Protein AF-A0A366ZH17-F1 (afdb_monomer)

Foldseek 3Di:
DDPVLLVLLVQLLVLLVCVVVVNDDLVSNLVSLVVNLVVCVVVPDPLNVVSVVLNVLSVVVVVCVVVVDPDPPSPRPSPVSSVVSVVVSVVVVVVVVVD

Secondary structure (DSSP, 8-state):
--HHHHHHHHHHHHHHHHHHTTSS-HHHHHHHHHHHHHHHTTTT-THHHHHHHHHHHHHHHHHHHHTT---S-----HHHHHHHHHHHHHHHHHHHHT-

pLDDT: mean 79.13, std 11.79, range [50.75, 93.56]

Sequence (99 aa):
MSVGNEAVLEELLGALDDFVHGRLSVEDVQRHLQLSLNVLERDGSSLQDDIRAAEADLEEIRFTMLLDEQRSATVFRLDPLRIATADRLDANDGERRNS

Solvent-accessible surface area (backbone atoms only — not comparable to full-atom values): 5762 Å² total; per-residue (Å²): 132,59,77,71,54,52,57,40,44,54,53,41,45,50,43,54,52,35,34,77,70,67,74,42,52,73,71,55,44,50,51,45,48,54,58,40,45,70,59,42,67,78,69,77,50,75,61,52,60,46,48,52,52,45,48,52,45,50,50,51,51,52,51,35,63,74,66,74,48,89,62,79,76,75,80,70,65,56,64,64,45,48,50,55,43,50,54,54,53,52,55,50,56,54,54,65,77,74,108

Structure (mmCIF, N/CA/C/O backbone):
data_AF-A0A366ZH17-F1
#
_entry.id   AF-A0A366ZH17-F1
#
loop_
_atom_site.grou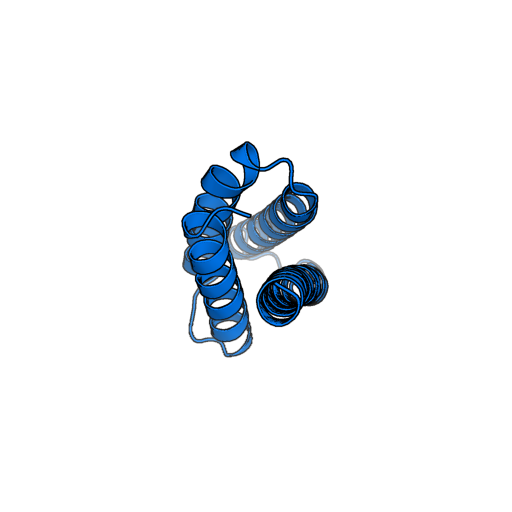p_PDB
_atom_site.id
_atom_site.type_symbol
_atom_site.label_atom_id
_atom_site.label_alt_id
_atom_site.label_comp_id
_atom_site.label_asym_id
_atom_site.label_entity_id
_atom_site.label_seq_id
_atom_site.pdbx_PDB_ins_code
_atom_site.Cartn_x
_atom_site.Cartn_y
_atom_site.Cartn_z
_atom_site.occupancy
_atom_site.B_iso_or_equiv
_atom_site.auth_seq_id
_atom_site.auth_comp_id
_atom_site.auth_asym_id
_atom_site.auth_atom_id
_atom_site.pdbx_PDB_model_num
ATOM 1 N N . MET A 1 1 ? 17.041 1.593 -14.670 1.00 57.94 1 MET A N 1
ATOM 2 C CA . MET A 1 1 ? 16.674 0.928 -13.397 1.00 57.94 1 MET A CA 1
ATOM 3 C C . MET A 1 1 ? 17.345 -0.448 -13.354 1.00 57.94 1 MET A C 1
ATOM 5 O O . MET A 1 1 ? 17.538 -1.031 -14.416 1.00 57.94 1 MET A O 1
ATOM 9 N N . SER A 1 2 ? 17.796 -0.946 -12.194 1.00 63.22 2 SER A N 1
ATOM 10 C CA . SER A 1 2 ? 18.407 -2.291 -12.124 1.00 63.22 2 SER A CA 1
ATOM 11 C C . SER A 1 2 ? 17.334 -3.380 -12.292 1.00 63.22 2 SER A C 1
ATOM 13 O O . SER A 1 2 ? 16.203 -3.173 -11.860 1.00 63.22 2 SER A O 1
ATOM 15 N N . VAL A 1 3 ? 17.674 -4.545 -12.863 1.00 61.56 3 VAL A N 1
ATOM 16 C CA . VAL A 1 3 ? 16.748 -5.700 -12.989 1.00 61.56 3 VAL A CA 1
ATOM 17 C C . VAL A 1 3 ? 16.156 -6.106 -11.629 1.00 61.56 3 VAL A C 1
ATOM 19 O O . VAL A 1 3 ? 15.021 -6.559 -11.556 1.00 61.56 3 VAL A O 1
ATOM 22 N N . GLY A 1 4 ? 16.897 -5.892 -10.535 1.00 66.75 4 GLY A N 1
ATOM 23 C CA . GLY A 1 4 ? 16.416 -6.171 -9.182 1.00 66.75 4 GLY A CA 1
ATOM 24 C C . GLY A 1 4 ? 15.345 -5.199 -8.681 1.00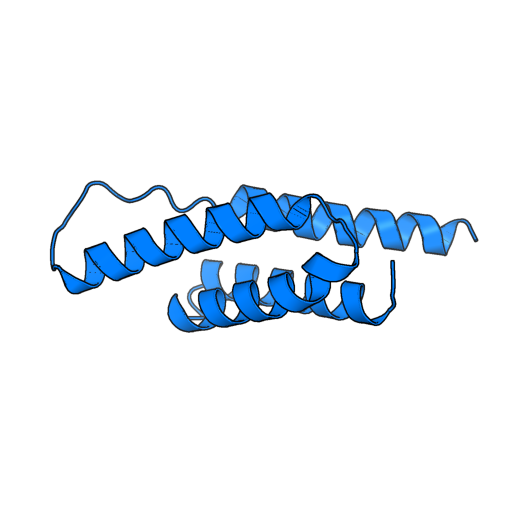 66.75 4 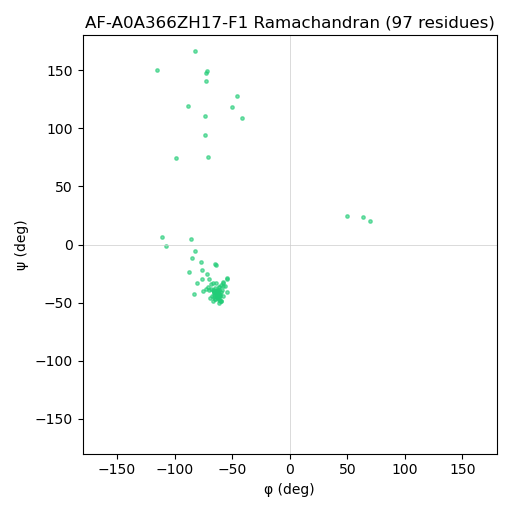GLY A C 1
ATOM 25 O O . GLY A 1 4 ? 14.547 -5.582 -7.837 1.00 66.75 4 GLY A O 1
ATOM 26 N N . ASN A 1 5 ? 15.290 -3.969 -9.197 1.00 78.25 5 ASN A N 1
ATOM 27 C CA . ASN A 1 5 ? 14.306 -2.977 -8.752 1.00 78.25 5 ASN A CA 1
ATOM 28 C C . ASN A 1 5 ? 12.949 -3.211 -9.425 1.00 78.25 5 ASN A C 1
ATOM 30 O O . ASN A 1 5 ? 11.920 -2.991 -8.806 1.00 78.25 5 ASN A O 1
ATOM 34 N N . GLU A 1 6 ? 12.943 -3.683 -10.671 1.00 82.12 6 GLU A N 1
ATOM 35 C CA . GLU A 1 6 ? 11.715 -3.982 -11.412 1.00 82.12 6 GLU A CA 1
ATOM 36 C C . GLU A 1 6 ? 10.948 -5.152 -10.792 1.00 82.12 6 GLU A C 1
ATOM 38 O O . GLU A 1 6 ? 9.771 -5.004 -10.487 1.00 82.12 6 GLU A O 1
ATOM 43 N N . ALA A 1 7 ? 11.632 -6.261 -10.492 1.00 86.06 7 ALA A N 1
ATOM 44 C CA . ALA A 1 7 ? 11.015 -7.404 -9.816 1.00 86.06 7 ALA A CA 1
ATOM 45 C C . ALA A 1 7 ? 10.403 -7.017 -8.456 1.00 86.06 7 ALA A C 1
ATOM 47 O O . ALA A 1 7 ? 9.349 -7.516 -8.076 1.00 86.06 7 ALA A O 1
ATOM 48 N N . VAL A 1 8 ? 11.042 -6.088 -7.739 1.00 87.62 8 VAL A N 1
ATOM 49 C CA . VAL A 1 8 ? 10.528 -5.559 -6.469 1.00 87.62 8 VAL A CA 1
ATOM 50 C C . VAL A 1 8 ? 9.287 -4.691 -6.677 1.00 87.62 8 VAL A C 1
ATOM 52 O O . VAL A 1 8 ? 8.352 -4.778 -5.888 1.00 87.62 8 VAL A O 1
ATOM 55 N N . LEU A 1 9 ? 9.242 -3.878 -7.735 1.00 87.75 9 LEU A N 1
ATOM 56 C CA . LEU A 1 9 ? 8.060 -3.078 -8.069 1.00 87.75 9 LEU A CA 1
ATOM 57 C C . LEU A 1 9 ? 6.885 -3.947 -8.536 1.00 87.75 9 LEU A C 1
ATOM 59 O O . LEU A 1 9 ? 5.748 -3.666 -8.165 1.00 87.75 9 LEU A O 1
ATOM 63 N N . GLU A 1 10 ? 7.143 -5.012 -9.300 1.00 90.81 10 GLU A N 1
ATOM 64 C CA . GLU A 1 10 ? 6.126 -6.001 -9.681 1.00 90.81 10 GLU A CA 1
ATOM 65 C C . GLU A 1 10 ? 5.559 -6.721 -8.451 1.00 90.81 10 GLU A C 1
ATOM 67 O O . GLU A 1 10 ? 4.341 -6.842 -8.310 1.00 90.81 10 GLU A O 1
ATOM 72 N N . GLU A 1 11 ? 6.429 -7.156 -7.534 1.00 92.12 11 GLU A N 1
ATOM 73 C CA . GLU A 1 11 ? 6.019 -7.791 -6.280 1.00 92.12 11 GLU A CA 1
ATOM 74 C C . GLU A 1 11 ? 5.195 -6.831 -5.411 1.00 92.12 11 GLU A C 1
ATOM 76 O O . GLU A 1 11 ? 4.147 -7.213 -4.887 1.00 92.12 11 GLU A O 1
ATOM 81 N N . LEU A 1 12 ? 5.625 -5.569 -5.304 1.00 91.50 12 LEU A N 1
ATOM 82 C CA . LEU A 1 12 ? 4.898 -4.533 -4.579 1.00 91.50 12 LEU A CA 1
ATOM 83 C C . LEU A 1 12 ? 3.510 -4.301 -5.180 1.00 91.50 12 LEU A C 1
ATOM 85 O O . LEU A 1 12 ? 2.521 -4.306 -4.448 1.00 91.50 12 LEU A O 1
ATOM 89 N N . LEU A 1 13 ? 3.417 -4.139 -6.502 1.00 92.19 13 LEU A N 1
ATOM 90 C CA . LEU A 1 13 ? 2.143 -3.936 -7.189 1.00 92.19 13 LEU A CA 1
ATOM 91 C C . LEU A 1 13 ? 1.197 -5.128 -6.983 1.00 92.19 13 LEU A C 1
ATOM 93 O O . LEU A 1 13 ? 0.016 -4.931 -6.691 1.00 92.19 13 LEU A O 1
ATOM 97 N N . GLY A 1 14 ? 1.723 -6.354 -7.064 1.00 93.56 14 GLY A N 1
ATOM 98 C CA . GLY A 1 14 ? 0.968 -7.575 -6.789 1.00 93.56 14 GLY A CA 1
ATOM 99 C C . GLY A 1 14 ? 0.439 -7.633 -5.354 1.00 93.56 14 GLY A C 1
ATOM 100 O O . GLY A 1 14 ? -0.737 -7.929 -5.145 1.00 93.56 14 GLY A O 1
ATOM 101 N N . ALA A 1 15 ? 1.264 -7.279 -4.365 1.00 92.62 15 ALA A N 1
ATOM 102 C CA . ALA A 1 15 ? 0.847 -7.234 -2.965 1.00 92.62 15 ALA A CA 1
ATOM 103 C C . ALA A 1 15 ? -0.253 -6.186 -2.714 1.00 92.62 15 ALA A C 1
ATOM 105 O O . ALA A 1 15 ? -1.208 -6.445 -1.976 1.00 92.62 15 ALA A O 1
ATOM 106 N N . LEU A 1 16 ? -0.155 -5.016 -3.355 1.00 90.75 16 LEU A N 1
ATOM 107 C CA . LEU A 1 16 ? -1.187 -3.979 -3.289 1.00 90.75 16 LEU A CA 1
ATOM 108 C C . LEU A 1 16 ? -2.513 -4.465 -3.886 1.00 90.75 16 LEU A C 1
ATOM 110 O O . LEU A 1 16 ? -3.567 -4.287 -3.272 1.00 90.75 16 LEU A O 1
ATOM 114 N N . ASP A 1 17 ? -2.467 -5.124 -5.044 1.00 91.31 17 ASP A N 1
ATOM 115 C CA . ASP A 1 17 ? -3.650 -5.722 -5.664 1.00 91.31 17 ASP A CA 1
ATOM 116 C C . ASP A 1 17 ? -4.265 -6.804 -4.777 1.00 91.31 17 ASP A C 1
ATOM 118 O O . ASP A 1 17 ? -5.476 -6.807 -4.546 1.00 91.31 17 ASP A O 1
ATOM 122 N N . ASP A 1 18 ? -3.461 -7.722 -4.250 1.00 91.25 18 ASP A N 1
ATOM 123 C CA . ASP A 1 18 ? -3.951 -8.794 -3.390 1.00 91.25 18 ASP A CA 1
ATOM 124 C C . ASP A 1 18 ? -4.603 -8.257 -2.113 1.00 91.25 18 ASP A C 1
ATOM 126 O O . ASP A 1 18 ? -5.639 -8.777 -1.689 1.00 91.25 18 ASP A O 1
ATOM 130 N N . PHE A 1 19 ? -4.078 -7.178 -1.540 1.00 88.50 19 PHE A N 1
ATOM 131 C CA . PHE A 1 19 ? -4.702 -6.515 -0.402 1.00 88.50 19 PHE A CA 1
ATOM 132 C C . PHE A 1 19 ? -6.053 -5.882 -0.737 1.00 88.50 19 PHE A C 1
ATOM 134 O O . PHE A 1 19 ? -7.017 -6.089 -0.000 1.00 88.50 19 PHE A O 1
ATOM 141 N N . VAL A 1 20 ? -6.163 -5.171 -1.865 1.00 86.31 20 VAL A N 1
ATOM 142 C CA . VAL A 1 20 ? -7.439 -4.580 -2.320 1.00 86.31 20 VAL A CA 1
ATOM 143 C C . VAL A 1 20 ? -8.517 -5.655 -2.503 1.00 86.31 20 VAL A C 1
ATOM 145 O O . VAL A 1 20 ? -9.693 -5.417 -2.232 1.00 86.31 20 VAL A O 1
ATOM 148 N N . HIS A 1 21 ? -8.123 -6.866 -2.900 1.00 88.25 21 HIS A N 1
ATOM 149 C CA . HIS A 1 21 ? -9.026 -8.011 -3.025 1.00 88.25 21 HIS A CA 1
ATOM 150 C C . HIS A 1 21 ? -9.228 -8.803 -1.719 1.00 88.25 21 HIS A C 1
ATOM 152 O O . HIS A 1 21 ? -9.882 -9.848 -1.742 1.00 88.25 21 HIS A O 1
ATOM 158 N N . GLY A 1 22 ? -8.667 -8.353 -0.593 1.00 85.62 22 GLY A N 1
ATOM 159 C CA . GLY A 1 22 ? -8.770 -9.018 0.708 1.00 85.62 22 GLY A CA 1
ATOM 160 C C . GLY A 1 22 ? -8.005 -10.342 0.811 1.00 85.62 22 GLY A C 1
ATOM 161 O O . GLY A 1 22 ? -8.335 -11.169 1.659 1.00 85.62 22 GLY A O 1
ATOM 162 N N . ARG A 1 23 ? -7.017 -10.576 -0.065 1.00 92.31 23 ARG A N 1
ATOM 163 C CA . ARG A 1 23 ? -6.167 -11.782 -0.073 1.00 92.31 23 ARG A CA 1
ATOM 164 C C . ARG A 1 23 ? -4.934 -11.656 0.822 1.00 92.31 23 ARG A C 1
ATOM 166 O O . ARG A 1 23 ? -4.418 -12.680 1.258 1.00 92.31 23 ARG A O 1
ATOM 173 N N . LEU A 1 24 ? -4.491 -10.432 1.109 1.00 90.62 24 LEU A N 1
ATOM 174 C CA . LEU A 1 24 ? -3.411 -10.144 2.054 1.00 90.62 24 LEU A CA 1
ATOM 175 C C . LEU A 1 24 ? -3.919 -9.356 3.257 1.00 90.62 24 LEU A C 1
ATOM 177 O O . LEU A 1 24 ? -4.866 -8.575 3.157 1.00 90.62 24 LEU A O 1
ATOM 181 N N . SER A 1 25 ? -3.265 -9.562 4.398 1.00 88.31 25 SER A N 1
ATOM 182 C CA . SER A 1 25 ? -3.508 -8.775 5.603 1.00 88.31 25 SER A CA 1
ATOM 183 C C . SER A 1 25 ? -2.744 -7.446 5.571 1.00 88.31 25 SER A C 1
ATOM 185 O O . SER A 1 25 ? -1.807 -7.266 4.792 1.00 88.31 25 SER A O 1
ATOM 187 N N . VAL A 1 26 ? -3.104 -6.526 6.471 1.00 85.19 26 VAL A N 1
ATOM 188 C CA . VAL A 1 26 ? -2.352 -5.279 6.706 1.00 85.19 26 VAL A CA 1
ATOM 189 C C . VAL A 1 26 ? -0.878 -5.567 7.014 1.00 85.19 26 VAL A C 1
ATOM 191 O O . VAL A 1 26 ? 0.003 -4.891 6.490 1.00 85.19 26 VAL A O 1
ATOM 194 N N . GLU A 1 27 ? -0.596 -6.599 7.815 1.00 88.31 27 GLU A N 1
ATOM 195 C CA . GLU A 1 27 ? 0.776 -6.961 8.194 1.00 88.31 27 GLU A CA 1
ATOM 196 C C . GLU A 1 27 ? 1.585 -7.496 7.009 1.00 88.31 27 GLU A C 1
ATOM 198 O O . GLU A 1 27 ? 2.789 -7.245 6.918 1.00 88.31 27 GLU A O 1
ATOM 203 N N . ASP A 1 28 ? 0.937 -8.203 6.082 1.00 90.75 28 ASP A N 1
ATOM 204 C CA . ASP A 1 28 ? 1.601 -8.688 4.875 1.00 90.75 28 ASP A CA 1
ATOM 205 C C . ASP A 1 28 ? 1.957 -7.532 3.941 1.00 90.75 28 ASP A C 1
ATOM 207 O O . ASP A 1 28 ? 3.103 -7.440 3.504 1.00 90.75 28 ASP A O 1
ATOM 211 N N . VAL A 1 29 ? 1.032 -6.595 3.702 1.00 90.25 29 VAL A N 1
ATOM 212 C CA . VAL A 1 29 ? 1.326 -5.404 2.886 1.00 90.25 29 VAL A CA 1
ATOM 213 C C . VAL A 1 29 ? 2.429 -4.568 3.511 1.00 90.25 29 VAL A C 1
ATOM 215 O O . VAL A 1 29 ? 3.353 -4.164 2.809 1.00 90.25 29 VAL A O 1
ATOM 218 N N . GLN A 1 30 ? 2.385 -4.351 4.827 1.00 89.44 30 GLN A N 1
ATOM 219 C CA . GLN A 1 30 ? 3.417 -3.590 5.524 1.00 89.44 30 GLN A CA 1
ATOM 220 C C . GLN A 1 30 ? 4.804 -4.228 5.343 1.00 89.44 30 GLN A C 1
ATOM 222 O O . GLN A 1 30 ? 5.783 -3.527 5.091 1.00 89.44 30 GLN A O 1
ATOM 227 N N . ARG A 1 31 ? 4.892 -5.565 5.363 1.00 91.31 31 ARG A N 1
ATOM 228 C CA . ARG A 1 31 ? 6.136 -6.291 5.064 1.00 91.31 31 ARG A CA 1
ATOM 229 C C . ARG A 1 31 ? 6.623 -6.032 3.633 1.00 91.31 31 ARG A C 1
ATOM 231 O O . ARG A 1 31 ? 7.812 -5.780 3.443 1.00 91.31 31 ARG A O 1
ATOM 238 N N . HIS A 1 32 ? 5.733 -6.073 2.641 1.00 91.94 32 HIS A N 1
ATOM 239 C CA . HIS A 1 32 ? 6.094 -5.805 1.243 1.00 91.94 32 HIS A CA 1
ATOM 240 C C . HIS A 1 32 ? 6.546 -4.352 1.020 1.00 91.94 32 HIS A C 1
ATOM 242 O O . HIS A 1 32 ? 7.531 -4.129 0.311 1.00 91.94 32 HIS A O 1
ATOM 248 N N . LEU A 1 33 ? 5.904 -3.373 1.670 1.00 89.94 33 LEU A N 1
ATOM 249 C CA . LEU A 1 33 ? 6.329 -1.967 1.632 1.00 89.94 33 LEU A CA 1
ATOM 250 C C . LEU A 1 33 ? 7.756 -1.807 2.176 1.00 89.94 33 LEU A C 1
ATOM 252 O O . LEU A 1 33 ? 8.609 -1.236 1.500 1.00 89.94 33 LEU A O 1
ATOM 256 N N . GLN A 1 34 ? 8.053 -2.391 3.341 1.00 89.69 34 GLN A N 1
ATOM 257 C CA . GLN A 1 34 ? 9.375 -2.304 3.978 1.00 89.69 34 GLN A CA 1
ATOM 258 C C . GLN A 1 34 ? 10.484 -2.955 3.153 1.00 89.69 34 GLN A C 1
ATOM 260 O O . GLN A 1 34 ? 11.589 -2.416 3.035 1.00 89.69 34 GLN A O 1
ATOM 265 N N . LEU A 1 35 ? 10.210 -4.123 2.568 1.00 88.62 35 LEU A N 1
ATOM 266 C CA . LEU A 1 35 ? 11.156 -4.795 1.678 1.00 88.62 35 LEU A CA 1
ATOM 267 C C . LEU A 1 35 ? 11.442 -3.942 0.438 1.00 88.62 35 LEU A C 1
ATOM 269 O O . LEU A 1 35 ? 12.605 -3.773 0.067 1.00 88.62 35 LEU A O 1
ATOM 273 N N . SER A 1 36 ? 10.402 -3.343 -0.140 1.00 87.31 36 SER A N 1
ATOM 274 C CA . SER A 1 36 ? 10.523 -2.480 -1.316 1.00 87.31 36 SER A CA 1
ATOM 275 C C . SER A 1 36 ? 11.318 -1.212 -1.016 1.00 87.31 36 SER A C 1
ATOM 277 O O . SER A 1 36 ? 12.199 -0.829 -1.786 1.00 87.31 36 SER A O 1
ATOM 279 N N . LEU A 1 37 ? 11.077 -0.592 0.139 1.00 85.50 37 LEU A N 1
ATOM 280 C CA . LEU A 1 37 ? 11.739 0.640 0.564 1.00 85.50 37 LEU A CA 1
ATOM 281 C C . LEU A 1 37 ? 13.256 0.444 0.724 1.00 85.50 37 LEU A C 1
ATOM 283 O O . LEU A 1 37 ? 14.032 1.234 0.191 1.00 85.50 37 LEU A O 1
ATOM 287 N N . ASN A 1 38 ? 13.686 -0.670 1.328 1.00 81.00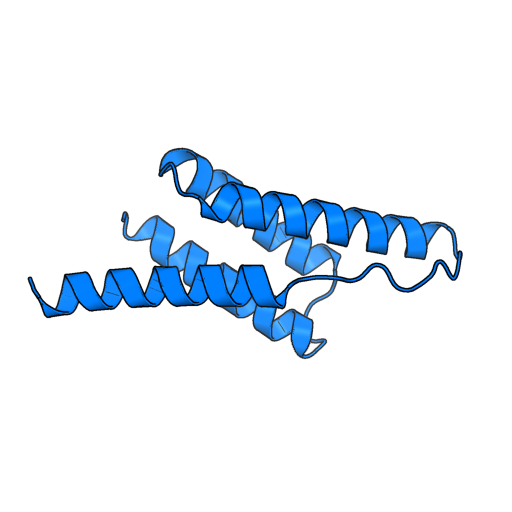 38 ASN A N 1
ATOM 288 C CA . ASN A 1 38 ? 15.108 -1.026 1.460 1.00 81.00 38 ASN A CA 1
ATOM 289 C C . ASN A 1 38 ? 15.841 -1.142 0.111 1.00 81.00 38 ASN A C 1
ATOM 291 O O . ASN A 1 38 ? 17.043 -0.872 0.016 1.00 81.00 38 ASN A O 1
ATOM 295 N N . VAL A 1 39 ? 15.138 -1.581 -0.934 1.00 80.12 39 VAL A N 1
ATOM 296 C CA . VAL A 1 39 ? 15.710 -1.726 -2.278 1.00 80.12 39 VAL A CA 1
ATOM 297 C C . VAL A 1 39 ? 15.697 -0.386 -3.015 1.00 80.12 39 VAL A C 1
ATOM 299 O O . VAL A 1 39 ? 16.700 -0.005 -3.622 1.00 80.12 39 VAL A O 1
ATOM 302 N N . LEU A 1 40 ? 14.597 0.362 -2.916 1.00 77.50 40 LEU A N 1
ATOM 303 C CA . LEU A 1 40 ? 14.387 1.625 -3.626 1.00 77.50 40 LEU A CA 1
ATOM 304 C C . LEU A 1 40 ? 15.159 2.808 -3.023 1.00 77.50 40 LEU A C 1
ATOM 306 O O . LEU A 1 40 ? 15.455 3.762 -3.749 1.00 77.50 40 LEU A O 1
ATOM 310 N N . GLU A 1 41 ? 15.551 2.745 -1.744 1.00 70.00 41 GLU A N 1
ATOM 311 C CA . GLU A 1 41 ? 16.450 3.722 -1.099 1.00 70.00 41 GLU A CA 1
ATOM 312 C C . GLU A 1 41 ? 17.769 3.904 -1.859 1.00 70.00 41 GLU A C 1
ATOM 314 O O . GLU A 1 41 ? 18.344 4.992 -1.878 1.00 70.00 41 GLU A O 1
ATOM 319 N N . ARG A 1 42 ? 18.218 2.863 -2.563 1.00 68.12 42 ARG A N 1
ATOM 320 C CA . ARG A 1 42 ? 19.483 2.863 -3.305 1.00 68.12 42 ARG A CA 1
ATOM 321 C C . ARG A 1 42 ? 19.392 3.453 -4.714 1.00 68.12 42 ARG A C 1
ATOM 323 O O . ARG A 1 42 ? 20.435 3.699 -5.311 1.00 68.12 42 ARG A O 1
ATOM 330 N N . ASP A 1 43 ? 18.186 3.681 -5.234 1.00 66.69 43 ASP A N 1
ATOM 331 C CA . ASP A 1 43 ? 17.947 4.130 -6.620 1.00 66.69 43 ASP A CA 1
ATOM 332 C C . ASP A 1 43 ? 17.495 5.601 -6.708 1.00 66.69 43 ASP A C 1
ATOM 334 O O . ASP A 1 43 ? 17.253 6.116 -7.796 1.00 66.69 43 ASP A O 1
ATOM 338 N N . GLY A 1 44 ? 17.352 6.290 -5.566 1.00 65.25 44 GLY A N 1
ATOM 339 C CA . GLY A 1 44 ? 16.929 7.697 -5.517 1.00 65.25 44 GLY A CA 1
ATOM 340 C C . GLY A 1 44 ? 15.511 7.947 -6.048 1.00 65.25 44 GLY A C 1
ATOM 341 O O . GLY A 1 44 ? 15.212 9.050 -6.501 1.00 65.25 44 GLY A O 1
ATOM 342 N N . SER A 1 45 ? 14.649 6.924 -6.046 1.00 67.50 45 SER A N 1
ATOM 343 C CA . SER A 1 45 ? 13.302 7.017 -6.616 1.00 67.50 45 SER A CA 1
ATOM 344 C C . SER A 1 45 ? 12.367 7.858 -5.739 1.00 67.50 45 SER A C 1
ATOM 346 O O . SER A 1 45 ? 12.355 7.685 -4.519 1.00 67.50 45 SER A O 1
ATOM 348 N N . SER A 1 46 ? 11.509 8.674 -6.359 1.00 75.06 46 SER A N 1
ATOM 349 C CA . SER A 1 46 ? 10.448 9.426 -5.668 1.00 75.06 46 SER A CA 1
ATOM 350 C C . SER A 1 46 ? 9.377 8.534 -5.032 1.00 75.06 46 SER A C 1
ATOM 352 O O . SER A 1 46 ? 8.666 8.984 -4.144 1.00 75.06 46 SER A O 1
ATOM 354 N N . LEU A 1 47 ? 9.305 7.257 -5.428 1.00 82.50 47 LEU A N 1
ATOM 355 C CA . LEU A 1 47 ? 8.351 6.282 -4.891 1.00 82.50 47 LEU A CA 1
ATOM 356 C C . LEU A 1 47 ? 8.571 6.004 -3.395 1.00 82.50 47 LEU A C 1
ATOM 358 O O . LEU A 1 47 ? 7.683 5.502 -2.719 1.00 82.50 47 LEU A O 1
ATOM 362 N N . GLN A 1 48 ? 9.745 6.342 -2.852 1.00 84.31 48 GLN A N 1
ATOM 363 C CA . GLN A 1 48 ? 10.019 6.195 -1.423 1.00 84.31 48 GLN A CA 1
ATOM 364 C C . GLN A 1 48 ? 9.048 7.007 -0.565 1.00 84.31 48 GLN A C 1
ATOM 366 O O . GLN A 1 48 ? 8.608 6.519 0.472 1.00 84.31 48 GLN A O 1
ATOM 371 N N . ASP A 1 49 ? 8.717 8.228 -0.984 1.00 84.12 49 ASP A N 1
ATOM 372 C CA . ASP A 1 49 ? 7.837 9.098 -0.206 1.00 84.12 49 ASP A CA 1
ATOM 373 C C . ASP A 1 49 ? 6.397 8.575 -0.231 1.00 84.12 49 ASP A C 1
ATOM 375 O O . ASP A 1 49 ? 5.728 8.573 0.803 1.00 84.12 49 ASP A O 1
ATOM 379 N N . ASP A 1 50 ? 5.964 8.022 -1.367 1.00 86.31 50 ASP A N 1
ATOM 380 C CA . ASP A 1 50 ? 4.663 7.364 -1.500 1.00 86.31 50 ASP A CA 1
ATOM 381 C C . ASP A 1 50 ? 4.581 6.086 -0.648 1.00 86.31 50 ASP A C 1
ATOM 383 O O . ASP A 1 50 ? 3.573 5.847 0.020 1.00 86.31 50 ASP A O 1
ATOM 387 N N . ILE A 1 51 ? 5.653 5.281 -0.606 1.00 88.00 51 ILE A N 1
ATOM 388 C CA . ILE A 1 51 ? 5.718 4.079 0.244 1.00 88.00 51 ILE A CA 1
ATOM 389 C C . ILE A 1 51 ? 5.698 4.469 1.728 1.00 88.00 51 ILE A C 1
ATOM 391 O O . ILE A 1 51 ? 4.957 3.863 2.498 1.00 88.00 51 ILE A O 1
ATOM 395 N N . ARG A 1 52 ? 6.446 5.506 2.136 1.00 87.38 52 ARG A N 1
ATOM 396 C CA . ARG A 1 52 ? 6.441 6.005 3.526 1.00 87.38 52 ARG A CA 1
ATOM 397 C C . ARG A 1 52 ? 5.070 6.537 3.940 1.00 87.38 52 ARG A C 1
ATOM 399 O O . ARG A 1 52 ? 4.648 6.304 5.070 1.00 87.38 52 ARG A O 1
ATOM 406 N N . ALA A 1 53 ? 4.372 7.233 3.042 1.00 86.62 53 ALA A N 1
ATOM 407 C CA . ALA A 1 53 ? 3.009 7.691 3.294 1.00 86.62 53 ALA A CA 1
ATOM 408 C C . ALA A 1 53 ? 2.045 6.507 3.483 1.00 86.62 53 ALA A C 1
ATOM 410 O O . ALA A 1 53 ? 1.281 6.488 4.445 1.00 86.62 53 ALA A O 1
ATOM 411 N N . ALA A 1 54 ? 2.136 5.484 2.628 1.00 86.44 54 ALA A N 1
ATOM 412 C CA . ALA A 1 54 ? 1.323 4.278 2.761 1.00 86.44 54 ALA A CA 1
ATOM 413 C C . ALA A 1 54 ? 1.635 3.485 4.043 1.00 86.44 54 ALA A C 1
ATOM 415 O O . ALA A 1 54 ? 0.718 2.956 4.671 1.00 86.44 54 ALA A O 1
ATOM 416 N N . GLU A 1 55 ? 2.903 3.416 4.468 1.00 88.06 55 GLU A N 1
ATOM 417 C CA . GLU A 1 55 ? 3.272 2.806 5.752 1.00 88.06 55 GLU A CA 1
ATOM 418 C C . GLU A 1 55 ? 2.658 3.548 6.942 1.00 88.06 55 GLU A C 1
ATOM 420 O O . GLU A 1 55 ? 2.145 2.900 7.854 1.00 88.06 55 GLU A O 1
ATOM 425 N N . ALA A 1 56 ? 2.672 4.883 6.923 1.00 86.75 56 ALA A N 1
ATOM 426 C CA . ALA A 1 56 ? 2.070 5.689 7.982 1.00 86.75 56 ALA A CA 1
ATOM 427 C C . ALA A 1 56 ? 0.554 5.451 8.082 1.00 86.75 56 ALA A C 1
ATOM 429 O O . ALA A 1 56 ? 0.034 5.258 9.183 1.00 86.75 56 ALA A O 1
ATOM 430 N N . ASP A 1 57 ? -0.145 5.384 6.943 1.00 84.94 57 ASP A N 1
ATOM 431 C CA . ASP A 1 57 ? -1.576 5.079 6.937 1.00 84.94 57 ASP A CA 1
ATOM 432 C C . ASP A 1 57 ? -1.855 3.653 7.467 1.00 84.94 57 ASP A C 1
ATOM 434 O O . ASP A 1 57 ? -2.796 3.449 8.238 1.00 84.94 57 ASP A O 1
ATOM 438 N N . LEU A 1 58 ? -1.037 2.654 7.095 1.00 84.50 58 LEU A N 1
ATOM 439 C CA . LEU A 1 58 ? -1.164 1.281 7.614 1.00 84.50 58 LEU A CA 1
ATOM 440 C C . LEU A 1 58 ? -0.930 1.205 9.122 1.00 84.50 58 LEU A C 1
ATOM 442 O O . LEU A 1 58 ? -1.631 0.467 9.820 1.00 84.50 58 LEU A O 1
ATOM 446 N N . GLU A 1 59 ? 0.048 1.950 9.630 1.00 84.50 59 GLU A N 1
ATOM 447 C CA . GLU A 1 59 ? 0.325 2.019 11.059 1.00 84.50 59 GLU A CA 1
ATOM 448 C C . GLU A 1 59 ? -0.852 2.640 11.816 1.00 84.50 59 GLU A C 1
ATOM 450 O O . GLU A 1 59 ? -1.257 2.105 12.850 1.00 84.50 59 GLU A O 1
ATOM 455 N N . GLU A 1 60 ? -1.474 3.690 11.276 1.00 82.56 60 GLU A N 1
ATOM 456 C CA . GLU A 1 60 ? -2.673 4.296 11.861 1.00 82.56 60 GLU A CA 1
ATOM 457 C C . GLU A 1 60 ? -3.862 3.320 11.880 1.00 82.56 60 GLU A C 1
ATOM 459 O O . GLU A 1 60 ? -4.536 3.186 12.908 1.00 82.56 60 GLU A O 1
ATOM 464 N N . ILE A 1 61 ? -4.087 2.571 10.794 1.00 78.81 61 ILE A N 1
ATOM 465 C CA . ILE A 1 61 ? -5.119 1.521 10.736 1.00 78.81 61 ILE A CA 1
ATOM 466 C C . ILE A 1 61 ? -4.852 0.462 11.805 1.00 78.81 61 ILE A C 1
ATOM 468 O O . ILE A 1 61 ? -5.748 0.119 12.580 1.00 78.81 61 ILE A O 1
ATOM 472 N N . ARG A 1 62 ? -3.611 -0.028 11.892 1.00 78.00 62 ARG A N 1
ATOM 473 C CA . ARG A 1 62 ? -3.213 -1.045 12.871 1.00 78.00 62 ARG A CA 1
ATOM 474 C C . ARG A 1 62 ? -3.387 -0.544 14.303 1.00 78.00 62 ARG A C 1
ATOM 476 O O . ARG A 1 62 ? -3.899 -1.276 15.147 1.00 78.00 62 ARG A O 1
ATOM 483 N N . PHE A 1 63 ? -3.001 0.698 14.577 1.00 79.50 63 PHE A N 1
ATOM 484 C CA . PHE A 1 63 ? -3.151 1.316 15.891 1.00 79.50 63 PHE A CA 1
ATOM 485 C C . PHE A 1 63 ? -4.627 1.456 16.278 1.00 79.50 63 PHE A C 1
ATOM 487 O O . PHE A 1 63 ? -5.013 1.123 17.397 1.00 79.50 63 PHE A O 1
ATOM 494 N N . THR A 1 64 ? -5.469 1.864 15.330 1.00 75.75 64 THR A N 1
ATOM 495 C CA . THR A 1 64 ? -6.916 2.006 15.529 1.00 75.75 64 THR A CA 1
ATOM 496 C C . THR A 1 64 ? -7.586 0.653 15.785 1.00 75.75 64 THR A C 1
ATOM 498 O O . THR A 1 64 ? -8.401 0.536 16.698 1.00 75.75 64 THR A O 1
ATOM 501 N N . MET A 1 65 ? -7.184 -0.398 15.057 1.00 75.06 65 MET A N 1
ATOM 502 C CA . MET A 1 65 ? -7.645 -1.772 15.302 1.00 75.06 65 MET A CA 1
ATOM 503 C C . MET A 1 65 ? -7.265 -2.276 16.701 1.00 75.06 65 MET A C 1
ATOM 505 O O . MET A 1 65 ? -8.063 -2.952 17.343 1.00 75.06 65 MET A O 1
ATOM 509 N N . LEU A 1 66 ? -6.060 -1.953 17.183 1.00 75.50 66 LEU A N 1
ATOM 510 C CA . LEU A 1 66 ? -5.589 -2.370 18.509 1.00 75.50 66 LEU A CA 1
ATOM 511 C C . LEU A 1 66 ? -6.314 -1.662 19.660 1.00 75.50 66 LEU A C 1
ATOM 513 O O . LEU A 1 66 ? -6.439 -2.238 20.739 1.00 75.50 66 LEU A O 1
ATOM 517 N N . LEU A 1 67 ? -6.771 -0.427 19.447 1.00 75.56 67 LEU A N 1
ATOM 518 C CA . LEU A 1 67 ? -7.482 0.355 20.459 1.00 75.56 67 LEU A CA 1
ATOM 519 C C . LEU A 1 67 ? -8.979 0.024 20.563 1.00 75.56 67 LEU A C 1
ATOM 521 O O . LEU A 1 67 ? -9.638 0.562 21.450 1.00 75.56 67 LEU A O 1
ATOM 525 N N . ASP A 1 68 ? -9.513 -0.829 19.679 1.00 66.75 68 ASP A N 1
ATOM 526 C CA . ASP A 1 68 ? -10.959 -1.083 19.520 1.00 66.75 68 ASP A CA 1
ATOM 527 C C . ASP A 1 68 ? -11.775 0.226 19.387 1.00 66.75 68 ASP A C 1
ATOM 529 O O . ASP A 1 68 ? -12.962 0.312 19.707 1.00 66.75 68 ASP A O 1
ATOM 533 N N . GLU A 1 69 ? -11.117 1.294 18.923 1.00 64.75 69 GLU A N 1
ATOM 534 C CA . GLU A 1 69 ? -11.727 2.594 18.687 1.00 64.75 69 GLU A CA 1
ATOM 535 C C . GLU A 1 69 ? -12.278 2.615 17.258 1.00 64.75 69 GLU A C 1
ATOM 537 O O . GLU A 1 69 ? -11.527 2.541 16.289 1.00 64.75 69 GLU A O 1
ATOM 542 N N . GLN A 1 70 ? -13.590 2.809 17.089 1.00 53.31 70 GLN A N 1
ATOM 543 C CA . GLN A 1 70 ? -14.138 3.274 15.810 1.00 53.31 70 GLN A CA 1
ATOM 544 C C . GLN A 1 70 ? -13.758 4.748 15.609 1.00 53.31 70 GLN A C 1
ATOM 546 O O . GLN A 1 70 ? -14.58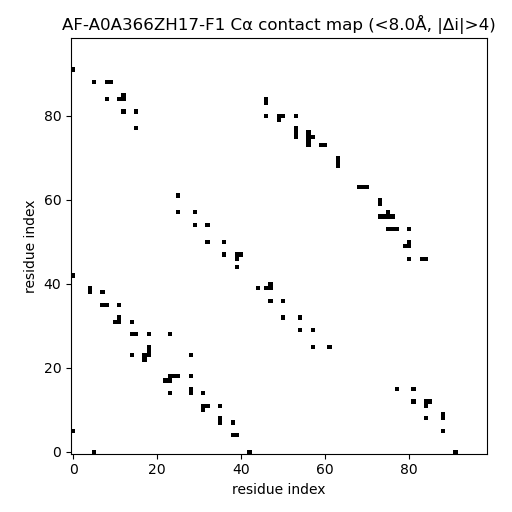1 5.651 15.776 1.00 53.31 70 GLN A O 1
ATOM 551 N N . ARG A 1 71 ? -12.497 5.029 15.269 1.00 53.75 71 ARG A N 1
ATOM 552 C CA . ARG A 1 71 ? -12.161 6.333 14.690 1.00 53.75 71 ARG A CA 1
ATOM 553 C C . ARG A 1 71 ? -12.679 6.399 13.261 1.00 53.75 71 ARG A C 1
ATOM 555 O O . ARG A 1 71 ? -12.773 5.389 12.566 1.00 53.75 71 ARG A O 1
ATOM 562 N N . SER A 1 72 ? -13.064 7.611 12.856 1.00 51.56 72 SER A N 1
ATOM 563 C CA . SER A 1 72 ? -13.470 7.922 11.484 1.00 51.56 72 SER A CA 1
ATOM 564 C C . SER A 1 72 ? -12.468 7.295 10.524 1.00 51.56 72 SER A C 1
ATOM 566 O O . SER A 1 72 ? -11.276 7.501 10.724 1.00 51.56 72 SER A O 1
ATOM 568 N N . ALA A 1 73 ? -12.957 6.525 9.546 1.00 55.31 73 ALA A N 1
ATOM 569 C CA . ALA A 1 73 ? -12.138 5.701 8.664 1.00 55.31 73 ALA A CA 1
ATOM 570 C C . ALA A 1 73 ? -10.871 6.448 8.234 1.00 55.31 73 ALA A C 1
ATOM 572 O O . ALA A 1 73 ? -10.961 7.414 7.469 1.00 55.31 73 ALA A O 1
ATOM 573 N N . THR A 1 74 ? -9.714 6.029 8.756 1.00 57.41 74 THR A N 1
ATOM 574 C CA . THR A 1 74 ? -8.419 6.451 8.229 1.00 57.41 74 THR A CA 1
ATOM 575 C C . THR A 1 7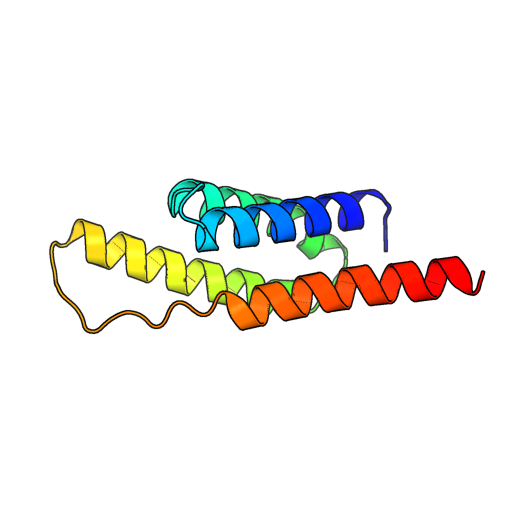4 ? -8.487 6.211 6.728 1.00 57.41 74 THR A C 1
ATOM 577 O O . THR A 1 74 ? -8.780 5.099 6.278 1.00 57.41 74 THR A O 1
ATOM 580 N N . VAL A 1 75 ? -8.358 7.284 5.948 1.00 60.38 75 VAL A N 1
ATOM 581 C CA . VAL A 1 75 ? -8.477 7.198 4.495 1.00 60.38 75 VAL A CA 1
ATOM 582 C C . VAL A 1 75 ? -7.211 6.525 4.009 1.00 60.38 75 VAL A C 1
ATOM 584 O O . VAL A 1 75 ? -6.205 7.193 3.812 1.00 60.38 75 VAL A O 1
ATOM 587 N N . PHE A 1 76 ? -7.270 5.209 3.841 1.00 67.19 76 PHE A N 1
ATOM 588 C CA . PHE A 1 76 ? -6.135 4.456 3.348 1.00 67.19 76 PHE A CA 1
ATOM 589 C C . PHE A 1 76 ? -5.951 4.723 1.860 1.00 67.19 76 PHE A C 1
ATOM 591 O O . PHE A 1 76 ? -6.787 4.324 1.044 1.00 67.19 76 PHE A O 1
ATOM 598 N N . ARG A 1 77 ? -4.884 5.433 1.490 1.00 70.50 77 ARG A N 1
ATOM 599 C CA . ARG A 1 77 ? -4.650 5.821 0.096 1.00 70.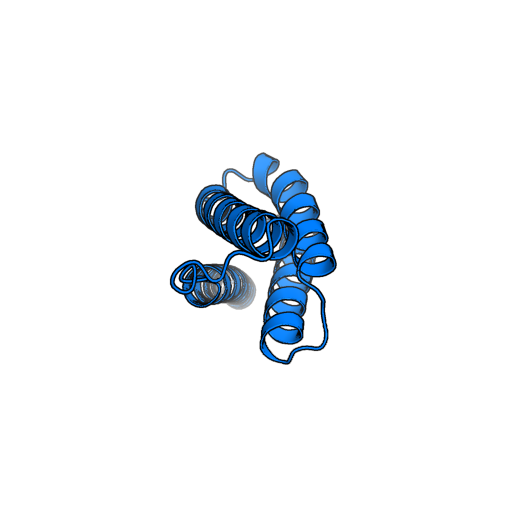50 77 ARG A CA 1
ATOM 600 C C . ARG A 1 77 ? -3.659 4.870 -0.561 1.00 70.50 77 ARG A C 1
ATOM 602 O O . ARG A 1 77 ? -2.521 5.239 -0.826 1.00 70.50 77 ARG A O 1
ATOM 609 N N . LEU A 1 78 ? -4.113 3.659 -0.881 1.00 77.88 78 LEU A N 1
ATOM 610 C CA . LEU A 1 78 ? -3.324 2.746 -1.717 1.00 77.88 78 LEU A CA 1
ATOM 611 C C . LEU A 1 78 ? -3.343 3.104 -3.195 1.00 77.88 78 LEU A C 1
ATOM 613 O O . LEU A 1 78 ? -2.365 2.839 -3.887 1.00 77.88 78 LEU A O 1
ATOM 617 N N . ASP A 1 79 ? -4.427 3.706 -3.682 1.00 81.12 79 ASP A N 1
ATOM 618 C CA . ASP A 1 79 ? -4.572 3.995 -5.110 1.00 81.12 79 ASP A CA 1
ATOM 619 C C . ASP A 1 79 ? -3.438 4.875 -5.662 1.00 81.12 79 ASP A C 1
ATOM 621 O O . ASP A 1 79 ? -2.893 4.522 -6.708 1.00 81.12 79 ASP A O 1
ATOM 625 N N . PRO A 1 80 ? -3.003 5.961 -4.986 1.00 84.62 80 PRO A N 1
ATOM 626 C CA . PRO A 1 80 ? -1.865 6.751 -5.451 1.00 84.62 80 PRO A CA 1
ATOM 627 C C . PRO A 1 80 ? -0.568 5.943 -5.537 1.00 84.62 80 PRO A C 1
ATOM 629 O O . PRO A 1 80 ? 0.124 6.024 -6.548 1.00 84.62 80 PRO A O 1
ATOM 632 N N . LEU A 1 81 ? -0.266 5.121 -4.524 1.00 86.75 81 LEU A N 1
ATOM 633 C CA . LEU A 1 81 ? 0.938 4.287 -4.524 1.00 86.75 81 LEU A CA 1
ATOM 634 C C . LEU A 1 81 ? 0.883 3.229 -5.632 1.00 86.75 81 LEU A C 1
ATOM 636 O O . LEU A 1 81 ? 1.874 2.985 -6.321 1.00 86.75 81 LEU A O 1
ATOM 640 N N . ARG A 1 82 ? -0.286 2.621 -5.835 1.00 88.56 82 ARG A N 1
ATOM 641 C CA . ARG A 1 82 ? -0.524 1.635 -6.888 1.00 88.56 82 ARG A CA 1
ATOM 642 C C . ARG A 1 82 ? -0.314 2.240 -8.276 1.00 88.56 82 ARG A C 1
ATOM 644 O O . ARG A 1 82 ? 0.383 1.643 -9.092 1.00 88.56 82 ARG A O 1
ATOM 651 N N . ILE A 1 83 ? -0.869 3.430 -8.521 1.00 87.50 83 ILE A N 1
ATOM 652 C CA . ILE A 1 83 ? -0.692 4.176 -9.776 1.00 87.50 83 ILE A CA 1
ATOM 653 C C . ILE A 1 83 ? 0.785 4.518 -9.986 1.00 87.50 83 ILE A C 1
ATOM 655 O O . ILE A 1 83 ? 1.336 4.187 -11.028 1.00 87.50 83 ILE A O 1
ATOM 659 N N . ALA A 1 84 ? 1.453 5.088 -8.980 1.00 86.62 84 ALA A N 1
ATOM 660 C CA . ALA A 1 84 ? 2.864 5.454 -9.080 1.00 86.62 84 ALA A CA 1
ATOM 661 C C . ALA A 1 84 ? 3.776 4.239 -9.342 1.00 86.62 84 ALA A C 1
ATOM 663 O O . ALA A 1 84 ? 4.746 4.333 -10.096 1.00 86.62 84 ALA A O 1
ATOM 664 N N . THR A 1 85 ? 3.451 3.083 -8.752 1.00 86.56 85 THR A N 1
ATOM 665 C CA . THR A 1 85 ? 4.181 1.825 -8.972 1.00 86.56 85 THR A CA 1
ATOM 666 C C . THR A 1 85 ? 3.984 1.314 -10.403 1.00 86.56 85 THR A C 1
ATOM 668 O O . THR A 1 85 ? 4.960 0.952 -11.060 1.00 86.56 85 THR A O 1
ATOM 671 N N . ALA A 1 86 ? 2.747 1.339 -10.913 1.00 86.88 86 ALA A N 1
ATOM 672 C CA . ALA A 1 86 ? 2.429 0.939 -12.284 1.00 86.88 86 ALA A CA 1
ATOM 673 C C . ALA A 1 86 ? 3.076 1.868 -13.327 1.00 86.88 86 ALA A C 1
ATOM 675 O O . ALA A 1 86 ? 3.762 1.387 -14.226 1.00 86.88 86 ALA A O 1
ATOM 676 N N . ASP A 1 87 ? 2.964 3.188 -13.149 1.00 86.56 87 ASP A N 1
ATOM 677 C CA . ASP A 1 87 ? 3.590 4.187 -14.026 1.00 86.56 87 ASP A CA 1
ATOM 678 C C . ASP A 1 87 ? 5.111 3.979 -14.117 1.00 86.56 87 ASP A C 1
ATOM 680 O O . ASP A 1 87 ? 5.731 4.181 -15.167 1.00 86.56 87 ASP A O 1
ATOM 684 N N . ARG A 1 88 ? 5.7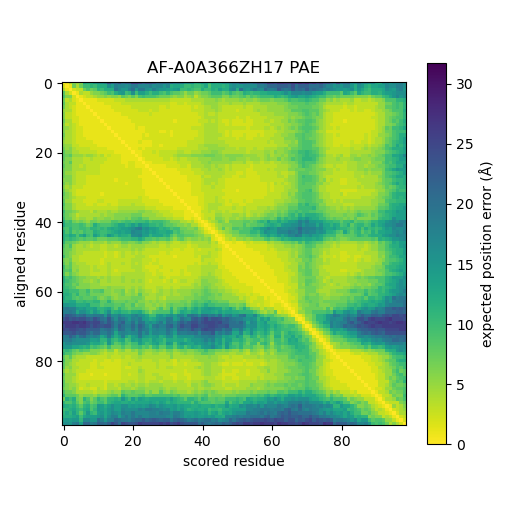41 3.553 -13.013 1.00 82.44 88 ARG A N 1
ATOM 685 C CA . ARG A 1 88 ? 7.183 3.304 -12.973 1.00 82.44 88 ARG A CA 1
ATOM 686 C C . ARG A 1 88 ? 7.590 2.046 -13.737 1.00 82.44 88 ARG A C 1
ATOM 688 O O . ARG A 1 88 ? 8.642 2.073 -14.381 1.00 82.44 88 ARG A O 1
ATOM 695 N N . LEU A 1 89 ? 6.785 0.987 -13.664 1.00 83.75 89 LEU A N 1
ATOM 696 C CA . LEU A 1 89 ? 6.972 -0.233 -14.453 1.00 83.75 89 LEU A CA 1
ATOM 697 C C . LEU A 1 89 ? 6.794 0.061 -15.951 1.00 83.75 89 LEU A C 1
ATOM 699 O O . LEU A 1 89 ? 7.677 -0.260 -16.747 1.00 83.75 89 LEU A O 1
ATOM 703 N N . ASP A 1 90 ? 5.738 0.791 -16.319 1.00 82.44 90 ASP A N 1
ATOM 704 C CA . ASP A 1 90 ? 5.455 1.170 -17.709 1.00 82.44 90 ASP A CA 1
ATOM 705 C C . ASP A 1 90 ? 6.561 2.048 -18.320 1.00 82.44 90 ASP A C 1
ATOM 707 O O . ASP A 1 90 ? 6.958 1.861 -19.476 1.00 82.44 90 ASP A O 1
ATOM 711 N N . ALA A 1 91 ? 7.109 2.993 -17.546 1.00 78.31 91 ALA A N 1
ATOM 712 C CA . ALA A 1 91 ? 8.224 3.830 -17.991 1.00 78.31 91 ALA A CA 1
ATOM 713 C C . ALA A 1 91 ? 9.470 3.003 -18.361 1.00 78.31 91 ALA A C 1
ATOM 715 O O . ALA A 1 91 ? 10.185 3.353 -19.302 1.00 78.31 91 ALA A O 1
ATOM 716 N N . ASN A 1 92 ? 9.722 1.895 -17.658 1.00 69.38 92 ASN A N 1
ATOM 717 C CA . ASN A 1 92 ? 10.856 1.010 -17.926 1.00 69.38 92 ASN A CA 1
ATOM 718 C C . ASN A 1 92 ? 10.629 0.145 -19.180 1.00 69.38 92 ASN A C 1
ATOM 720 O O . ASN A 1 92 ? 11.530 -0.020 -20.007 1.00 69.38 92 ASN A O 1
ATOM 724 N N . ASP A 1 93 ? 9.408 -0.354 -19.370 1.00 64.94 93 ASP A N 1
ATOM 725 C CA . ASP A 1 93 ? 9.028 -1.099 -20.574 1.00 64.94 93 ASP A CA 1
ATOM 726 C C . ASP A 1 93 ? 9.092 -0.234 -21.844 1.00 64.94 93 ASP A C 1
ATOM 728 O O . ASP A 1 93 ? 9.467 -0.713 -22.923 1.00 64.94 93 ASP A O 1
ATOM 732 N N . GLY A 1 94 ? 8.793 1.062 -21.720 1.00 61.41 94 GLY A N 1
ATOM 733 C CA . GLY A 1 94 ? 8.981 2.049 -22.783 1.00 61.41 94 GLY A CA 1
ATOM 734 C C . GLY A 1 94 ? 10.449 2.241 -23.189 1.00 61.41 94 GLY A C 1
ATOM 735 O O . GLY A 1 94 ? 10.744 2.311 -24.384 1.00 61.41 94 GLY A O 1
ATOM 736 N N . GLU A 1 95 ? 11.377 2.269 -22.227 1.00 59.31 95 GLU A N 1
ATOM 737 C CA . GLU A 1 95 ? 12.825 2.366 -22.488 1.00 59.31 95 GLU A CA 1
ATOM 738 C C . GLU A 1 95 ? 13.371 1.110 -23.192 1.00 59.31 95 GLU A C 1
ATOM 740 O O . GLU A 1 95 ? 14.175 1.219 -24.124 1.00 59.31 95 GLU A O 1
ATOM 745 N N . ARG A 1 96 ? 12.887 -0.083 -22.813 1.00 59.25 96 ARG A N 1
ATOM 746 C CA . ARG A 1 96 ? 13.284 -1.365 -23.427 1.00 59.25 96 ARG A CA 1
ATOM 747 C C . ARG A 1 96 ? 12.843 -1.521 -24.876 1.00 59.25 96 ARG A C 1
ATOM 749 O O . ARG A 1 96 ? 13.534 -2.173 -25.648 1.00 59.25 96 ARG A O 1
ATOM 756 N N . ARG A 1 97 ? 11.692 -0.960 -25.252 1.00 6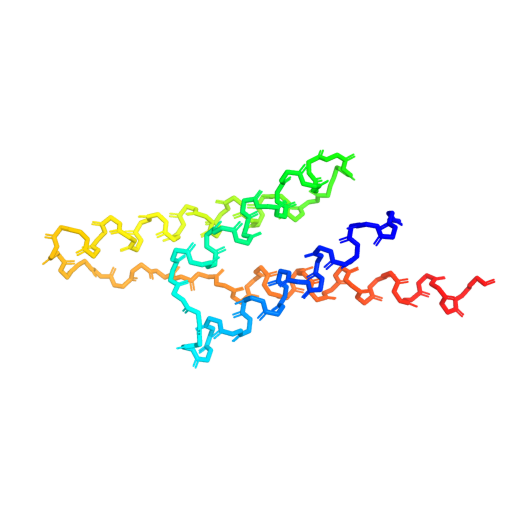0.59 97 ARG A N 1
ATOM 757 C CA . ARG A 1 97 ? 11.172 -1.041 -26.630 1.00 60.59 97 ARG A CA 1
ATOM 758 C C . ARG A 1 97 ? 11.866 -0.089 -27.604 1.00 60.59 97 ARG A C 1
ATOM 760 O O . ARG A 1 97 ? 11.689 -0.241 -28.809 1.00 60.59 97 ARG A O 1
ATOM 767 N N . ASN A 1 98 ? 12.603 0.894 -27.091 1.00 55.03 98 ASN A N 1
ATOM 768 C CA . ASN A 1 98 ? 13.252 1.942 -27.880 1.00 55.03 98 ASN A CA 1
ATOM 769 C C . ASN A 1 98 ? 14.792 1.824 -27.894 1.00 55.03 98 ASN A C 1
ATOM 771 O O . ASN A 1 98 ? 15.461 2.718 -28.413 1.00 55.03 98 ASN A O 1
ATOM 775 N N . SER A 1 99 ? 15.336 0.742 -27.319 1.00 50.75 99 SER A N 1
ATOM 776 C CA . SER A 1 99 ? 16.760 0.361 -27.334 1.00 50.75 99 SER A CA 1
ATOM 777 C C . SER A 1 99 ? 16.972 -0.896 -28.173 1.00 50.75 99 SER A C 1
ATOM 779 O O . SER A 1 99 ? 18.034 -0.985 -28.827 1.00 50.75 99 SER A O 1
#

Radius of gyration: 14.65 Å; Cα contacts (8 Å, |Δi|>4): 65; chains: 1; bounding box: 34×21×48 Å

Nearest PDB structures (foldseek):
  7voe-assembly1_A  TM=5.981E-01  e=2.088E+00  Homo sapiens
  4drj-assembly1_B  TM=5.344E-01  e=1.487E+00  Homo sapiens
  5wbh-assembly3_C  TM=5.296E-01  e=1.406E+00  Homo sapiens
  7wc4-assembly1_A  TM=4.681E-01  e=2.769E+00  Homo sapiens
  8cic-assembly1_A  TM=3.515E-01  e=8.104E+00  Homo sapiens

Mean predicted aligned error: 7.29 Å